Protein AF-A0A0N7BVH5-F1 (afdb_monomer)

Secondary structure (DSSP, 8-state):
-----------------TT------S--SEEEETTEEEE-----EEE-TT-TTSSEEE-TTSPPP-EEE-TTS-EE---EEEE-EEETTEEE-EEEEEESSSS-EEEETTT--B--SSEEETT-EEEEEESS-GGG--EEEEEE-----

pLDDT: mean 74.17, std 21.06, range [25.38, 96.06]

Organism: Clostridium perfringens (NCBI:txid1502)

Nearest PDB structures (foldseek):
  4lba-assembly1_A  TM=4.101E-01  e=6.010E-01  Bacteroides eggerthii DSM 20697
  2l3b-assembly1_A  TM=4.396E-01  e=7.491E-01  Bacteroides thetaiotaomicron
  1pjj-assembly1_A  TM=2.107E-01  e=1.808E+00  Lactococcus lactis

Foldseek 3Di:
DDDDDPDPDDDDDDDDDPDDPPDDDPDDQWDADPNKIKGPDLDQEDEPDPCPPQKAWAAPVRHHWIWIADPVQKTKTHWTFIAWGADPNDTFFKKFKDKPDDQKWKAFPPVRDTDPVRMDTHRTIIMIIGNDDSNRIHMYMDTDDDDDD

Structure (mmCIF, N/CA/C/O backbone):
data_AF-A0A0N7BVH5-F1
#
_entry.id   AF-A0A0N7BVH5-F1
#
loop_
_atom_site.group_PDB
_atom_site.id
_atom_site.type_symbol
_atom_site.label_atom_id
_atom_site.label_alt_id
_atom_site.label_comp_id
_atom_site.label_asym_id
_atom_site.label_entity_id
_atom_site.label_seq_id
_atom_site.pdbx_PDB_ins_code
_atom_site.Cartn_x
_atom_site.Cartn_y
_atom_site.Cartn_z
_atom_site.occupancy
_atom_site.B_iso_or_equiv
_atom_site.auth_seq_id
_atom_site.auth_comp_id
_atom_site.auth_asym_id
_atom_site.auth_atom_id
_atom_site.pdbx_PDB_model_num
ATOM 1 N N . MET A 1 1 ? 2.323 26.682 46.873 1.00 42.19 1 MET A N 1
ATOM 2 C CA . MET A 1 1 ? 3.332 26.542 45.803 1.00 42.19 1 MET A CA 1
ATOM 3 C C . MET A 1 1 ? 3.482 25.070 45.435 1.00 42.19 1 MET A C 1
ATOM 5 O O . MET A 1 1 ? 3.973 24.307 46.253 1.00 42.19 1 MET A O 1
ATOM 9 N N . LYS A 1 2 ? 3.004 24.689 44.246 1.00 30.48 2 LYS A N 1
ATOM 10 C CA . LYS A 1 2 ? 3.576 23.693 43.320 1.00 30.48 2 LYS A CA 1
ATOM 11 C C . LYS A 1 2 ? 2.763 23.804 42.025 1.00 30.48 2 LYS A C 1
ATOM 13 O O . LYS A 1 2 ? 1.626 23.358 41.952 1.00 30.48 2 LYS A O 1
A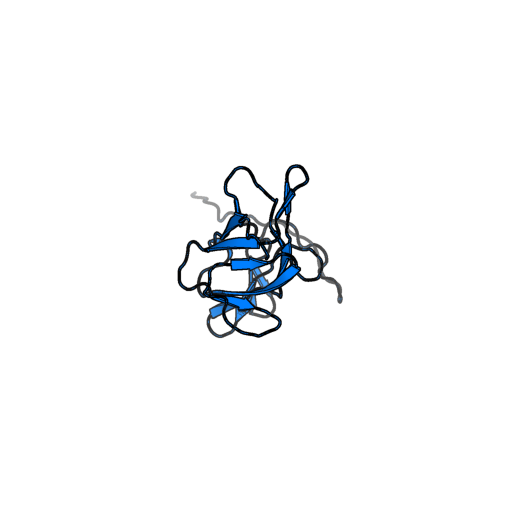TOM 18 N N . ILE A 1 3 ? 3.334 24.527 41.069 1.00 39.75 3 ILE A N 1
ATOM 19 C CA . ILE A 1 3 ? 2.896 24.590 39.675 1.00 39.75 3 ILE A CA 1
ATOM 20 C C . ILE A 1 3 ? 3.519 23.372 38.989 1.00 39.75 3 ILE A C 1
ATOM 22 O O . ILE A 1 3 ? 4.726 23.178 39.117 1.00 39.75 3 ILE A O 1
ATOM 26 N N . SER A 1 4 ? 2.735 22.582 38.256 1.00 29.61 4 SER A N 1
ATOM 27 C CA . SER A 1 4 ? 3.265 21.782 37.144 1.00 29.61 4 SER A CA 1
ATOM 28 C C . SER A 1 4 ? 2.172 21.520 36.101 1.00 29.61 4 SER A C 1
ATOM 30 O O . SER A 1 4 ? 1.456 20.523 36.130 1.00 29.61 4 SER A O 1
ATOM 32 N N . THR A 1 5 ? 2.014 22.516 35.233 1.00 34.00 5 THR A N 1
ATOM 33 C CA . THR A 1 5 ? 2.012 22.380 33.771 1.00 34.00 5 THR A CA 1
ATOM 34 C C . THR A 1 5 ? 1.287 21.160 33.182 1.00 34.00 5 THR A C 1
ATOM 36 O O . THR A 1 5 ? 1.909 20.160 32.835 1.00 34.00 5 THR A O 1
ATOM 39 N N . LYS A 1 6 ? -0.025 21.280 32.938 1.00 32.56 6 LYS A N 1
ATOM 40 C CA . LYS A 1 6 ? -0.624 20.600 31.781 1.00 32.56 6 LYS A CA 1
ATOM 41 C C . LYS A 1 6 ? -0.298 21.459 30.568 1.00 32.56 6 LYS A C 1
ATOM 43 O O . LYS A 1 6 ? -0.899 22.510 30.371 1.00 32.56 6 LYS A O 1
ATOM 48 N N . VAL A 1 7 ? 0.737 21.054 29.842 1.00 33.03 7 VAL A N 1
ATOM 49 C CA . VAL A 1 7 ? 1.136 21.656 28.573 1.00 33.03 7 VAL A CA 1
ATOM 50 C C . VAL A 1 7 ? -0.016 21.458 27.588 1.00 33.03 7 VAL A C 1
ATOM 52 O O . VAL A 1 7 ? -0.203 20.396 27.004 1.00 33.03 7 VAL A O 1
ATOM 55 N N . LEU A 1 8 ? -0.828 22.504 27.488 1.00 34.28 8 LEU A N 1
ATOM 56 C CA . LEU A 1 8 ? -1.757 22.787 26.412 1.00 34.28 8 LEU A CA 1
ATOM 57 C C . LEU A 1 8 ? -0.903 23.179 25.194 1.00 34.28 8 LEU A C 1
ATOM 59 O O . LEU A 1 8 ? -0.680 24.360 24.946 1.00 34.28 8 LEU A O 1
ATOM 63 N N . SER A 1 9 ? -0.334 22.193 24.502 1.00 25.38 9 SER A N 1
ATOM 64 C CA . SER A 1 9 ? 0.388 22.417 23.246 1.00 25.38 9 SER A CA 1
ATOM 65 C C . SER A 1 9 ? -0.490 21.978 22.089 1.00 25.38 9 SER A C 1
ATOM 67 O O . SER A 1 9 ? -0.749 20.791 21.926 1.00 25.38 9 SER A O 1
ATOM 69 N N . GLY A 1 10 ? -0.935 22.938 21.286 1.00 29.30 10 GLY A N 1
ATOM 70 C CA . GLY A 1 10 ? -1.653 22.661 20.047 1.00 29.30 10 GLY A CA 1
ATOM 71 C C . GLY A 1 10 ? -2.420 23.879 19.572 1.00 29.30 10 GLY A C 1
ATOM 72 O O . GLY A 1 10 ? -3.511 24.143 20.053 1.00 29.30 10 GLY A O 1
ATOM 73 N N . ILE A 1 11 ? -1.789 24.645 18.694 1.00 29.02 11 ILE A N 1
ATOM 74 C CA . ILE A 1 11 ? -2.150 25.983 18.225 1.00 29.02 11 ILE A CA 1
ATOM 75 C C . ILE A 1 11 ? -3.513 26.042 17.500 1.00 29.02 11 ILE A C 1
ATOM 77 O O . ILE A 1 11 ? -3.971 25.091 16.879 1.00 29.02 11 ILE A O 1
ATOM 81 N N . LEU A 1 12 ? -4.119 27.222 17.633 1.00 30.20 12 LEU A N 1
ATOM 82 C CA . LEU A 1 12 ? -5.393 27.741 17.134 1.00 30.20 12 LEU A CA 1
ATOM 83 C C . LEU A 1 12 ? -5.418 28.002 15.601 1.00 30.20 12 LEU A C 1
ATOM 85 O O . LEU A 1 12 ? -4.372 28.284 15.024 1.00 30.20 12 LEU A O 1
ATOM 89 N N . LEU A 1 13 ? -6.645 28.129 15.052 1.00 28.89 13 LEU A N 1
ATOM 90 C CA . LEU A 1 13 ? -7.084 28.775 13.780 1.00 28.89 13 LEU A CA 1
ATOM 91 C C . LEU A 1 13 ? -7.108 27.849 12.536 1.00 28.89 13 LEU A C 1
ATOM 93 O O . LEU A 1 13 ? -6.138 27.161 12.277 1.00 28.89 13 LEU A O 1
ATOM 97 N N . ALA A 1 14 ? -8.139 27.782 11.681 1.00 26.92 14 ALA A N 1
ATOM 98 C CA . ALA A 1 14 ? -9.344 28.588 11.493 1.00 26.92 14 ALA A CA 1
ATOM 99 C C . ALA A 1 14 ? -10.491 27.756 10.870 1.00 26.92 14 ALA A C 1
ATOM 101 O O . ALA A 1 14 ? -10.300 26.700 10.275 1.00 26.92 14 ALA A O 1
ATOM 102 N N . SER A 1 15 ? -11.693 28.291 11.041 1.00 29.06 15 SER A N 1
ATOM 103 C CA . SER A 1 15 ? -13.025 27.815 10.674 1.00 29.06 15 SER A CA 1
ATOM 104 C C . SER A 1 15 ? -13.335 27.722 9.167 1.00 29.06 15 SER A C 1
ATOM 106 O O . SER A 1 15 ? -13.084 28.668 8.431 1.00 29.06 15 SER A O 1
ATOM 108 N N . VAL A 1 16 ? -14.004 26.613 8.809 1.00 38.00 16 VAL A N 1
ATOM 109 C CA . VAL A 1 16 ? -15.034 26.353 7.768 1.00 38.00 16 VAL A CA 1
ATOM 110 C C . VAL A 1 16 ? -14.957 27.019 6.383 1.00 38.00 16 VAL A C 1
ATOM 112 O O . VAL A 1 16 ? -15.127 28.224 6.249 1.00 38.00 16 VAL A O 1
ATOM 115 N N . SER A 1 17 ? -15.019 26.190 5.330 1.00 27.00 17 SER A N 1
ATOM 116 C CA . SER A 1 17 ? -16.075 26.319 4.310 1.00 27.00 17 SER A CA 1
ATOM 117 C C . SER A 1 17 ? -16.305 25.006 3.548 1.00 27.00 17 SER A C 1
ATOM 119 O O . SER A 1 17 ? -15.418 24.171 3.398 1.00 27.00 17 SER A O 1
ATOM 121 N N . ILE A 1 18 ? -17.555 24.826 3.141 1.00 38.12 18 ILE A N 1
ATOM 122 C CA . ILE A 1 18 ? -18.147 23.670 2.470 1.00 38.12 18 ILE A CA 1
ATOM 123 C C . ILE A 1 18 ? -17.448 23.433 1.118 1.00 38.12 18 ILE A C 1
ATOM 125 O O . ILE A 1 18 ? -17.417 24.340 0.292 1.00 38.12 18 ILE A O 1
ATOM 129 N N . GLY A 1 19 ? -16.929 22.219 0.887 1.00 34.16 19 GLY A N 1
ATOM 130 C CA . GLY A 1 19 ? -16.467 21.760 -0.435 1.00 34.16 19 GLY A CA 1
ATOM 131 C C . GLY A 1 19 ? -14.966 21.506 -0.619 1.00 34.16 19 GLY A C 1
ATOM 132 O O . GLY A 1 19 ? -14.556 21.210 -1.736 1.00 34.16 19 GLY A O 1
ATOM 133 N N . SER A 1 20 ? -14.148 21.574 0.431 1.00 31.81 20 SER A N 1
ATOM 134 C CA . SER A 1 20 ? -12.695 21.634 0.260 1.00 31.81 20 SER A CA 1
ATOM 135 C C . SER A 1 20 ? -11.958 20.747 1.263 1.00 31.81 20 SER A C 1
ATOM 137 O O . SER A 1 20 ? -11.875 21.088 2.441 1.00 31.81 20 SER A O 1
ATOM 139 N N . PHE A 1 21 ? -11.326 19.664 0.795 1.00 38.94 21 PHE A N 1
ATOM 140 C CA . PHE A 1 21 ? -10.147 19.088 1.459 1.00 38.94 21 PHE A CA 1
ATOM 141 C C . PHE A 1 21 ? -8.976 20.081 1.321 1.00 38.94 21 PHE A C 1
ATOM 143 O O . PHE A 1 21 ? -7.9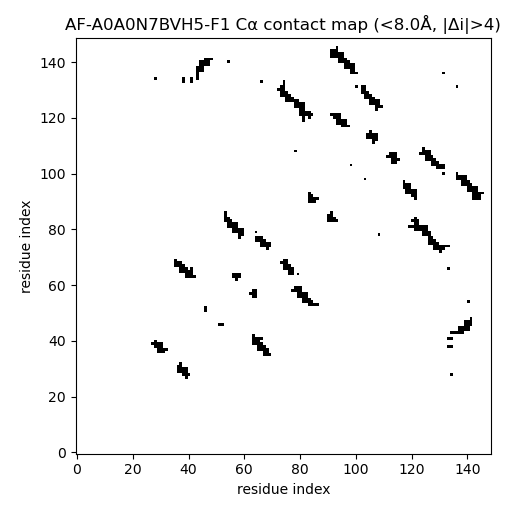71 19.814 0.672 1.00 38.94 21 PHE A O 1
ATOM 150 N N . THR A 1 22 ? -9.126 21.299 1.841 1.00 33.66 22 THR A N 1
ATOM 151 C CA . THR A 1 22 ? -8.056 22.294 1.847 1.00 33.66 22 THR A CA 1
ATOM 152 C C . THR A 1 22 ? -7.257 22.135 3.122 1.00 33.66 22 THR A C 1
ATOM 154 O O . THR A 1 22 ? -7.690 22.578 4.182 1.00 33.66 22 THR A O 1
ATOM 157 N N . ASN A 1 23 ? -6.080 21.526 2.965 1.00 41.59 23 ASN A N 1
ATOM 158 C CA . ASN A 1 23 ? -4.856 21.838 3.699 1.00 41.59 23 ASN A CA 1
ATOM 159 C C . ASN A 1 23 ? -5.058 22.111 5.195 1.00 41.59 23 ASN A C 1
ATOM 161 O O . ASN A 1 23 ? -4.814 23.219 5.675 1.00 41.59 23 ASN A O 1
ATOM 165 N N . ILE A 1 24 ? -5.469 21.087 5.942 1.00 39.72 24 ILE A N 1
ATOM 166 C CA . ILE A 1 24 ? -5.231 21.073 7.384 1.00 39.72 24 ILE A CA 1
ATOM 167 C C . ILE A 1 24 ? -3.761 20.695 7.570 1.00 39.72 24 ILE A C 1
ATOM 169 O O . ILE A 1 24 ? -3.278 19.716 7.009 1.00 39.72 24 ILE A O 1
ATOM 173 N N . ALA A 1 25 ? -3.051 21.562 8.283 1.00 35.19 25 ALA A N 1
ATOM 174 C CA . ALA A 1 25 ? -1.610 21.587 8.444 1.00 35.19 25 ALA A CA 1
ATOM 175 C C . ALA A 1 25 ? -0.977 20.211 8.734 1.00 35.19 25 ALA A C 1
ATOM 177 O O . ALA A 1 25 ? -1.466 19.447 9.563 1.00 35.19 25 ALA A O 1
ATOM 178 N N . TYR A 1 26 ? 0.161 19.970 8.077 1.00 42.56 26 TYR A N 1
ATOM 179 C CA . TYR A 1 26 ? 1.102 18.852 8.221 1.00 42.56 26 TYR A CA 1
ATOM 180 C C . TYR A 1 26 ? 1.634 18.668 9.663 1.00 42.56 26 TYR A C 1
ATOM 182 O O . TYR A 1 26 ? 2.806 18.919 9.940 1.00 42.56 26 TYR A O 1
ATOM 190 N N . ALA A 1 27 ? 0.778 18.263 10.606 1.00 40.47 27 ALA A N 1
ATOM 191 C CA . ALA A 1 27 ? 1.178 17.914 11.973 1.00 40.47 27 ALA A CA 1
ATOM 192 C C . ALA A 1 27 ? 0.156 17.039 12.731 1.00 40.47 27 ALA A C 1
ATOM 194 O O . ALA A 1 27 ? 0.018 17.174 13.948 1.00 40.47 27 ALA A O 1
ATOM 195 N N . ALA A 1 28 ? -0.566 16.138 12.060 1.00 45.19 28 ALA A N 1
ATOM 196 C CA . ALA A 1 28 ? -1.385 15.149 12.760 1.00 45.19 28 ALA A CA 1
ATOM 197 C C . ALA A 1 28 ? -1.356 13.811 12.022 1.00 45.19 28 ALA A C 1
ATOM 199 O O . ALA A 1 28 ? -1.979 13.689 10.983 1.00 45.19 28 ALA A O 1
ATOM 200 N N . SER A 1 29 ? -0.677 12.801 12.573 1.00 65.56 29 SER A N 1
ATOM 201 C CA . SER A 1 29 ? -0.703 11.429 12.038 1.00 65.56 29 SER A CA 1
ATOM 202 C C . SER A 1 29 ? -2.097 10.794 12.098 1.00 65.56 29 SER A C 1
ATOM 204 O O . SER A 1 29 ? -2.353 9.813 11.411 1.00 65.56 29 SER A O 1
ATOM 206 N N . TYR A 1 30 ? -3.004 11.357 12.907 1.00 69.50 30 TYR A N 1
ATOM 207 C CA . TYR A 1 30 ? -4.386 10.910 13.037 1.00 69.50 30 TYR A CA 1
ATOM 208 C C . TYR A 1 30 ? -5.354 12.080 12.939 1.00 69.50 30 TYR A C 1
ATOM 210 O O . TYR A 1 30 ? -5.190 13.096 13.618 1.00 69.50 30 TYR A O 1
ATOM 218 N N . LEU A 1 31 ? -6.414 11.892 12.164 1.00 74.62 31 LEU A N 1
ATOM 219 C CA . LEU A 1 31 ? -7.567 12.779 12.117 1.00 74.62 31 LEU A CA 1
ATOM 220 C C . LEU A 1 31 ? -8.795 12.001 12.596 1.00 74.62 31 LEU A C 1
ATOM 222 O O . LEU A 1 31 ? -8.984 10.850 12.221 1.00 74.62 31 LEU A O 1
ATOM 226 N N . ASN A 1 32 ? -9.642 12.625 13.413 1.00 74.75 32 ASN A N 1
ATOM 227 C CA . ASN A 1 32 ? -10.954 12.079 13.753 1.00 74.75 32 ASN A CA 1
ATOM 228 C C . ASN A 1 32 ? -12.030 12.982 13.154 1.00 74.75 32 ASN A C 1
ATOM 230 O O . ASN A 1 32 ? -12.132 14.149 13.532 1.00 74.75 32 ASN A O 1
ATOM 234 N N . GLU A 1 33 ? -12.850 12.445 12.254 1.00 66.62 33 GLU A N 1
ATOM 235 C CA . GLU A 1 33 ? -13.935 13.183 11.606 1.00 66.62 33 GLU A CA 1
ATOM 236 C C . GLU A 1 33 ? -15.209 1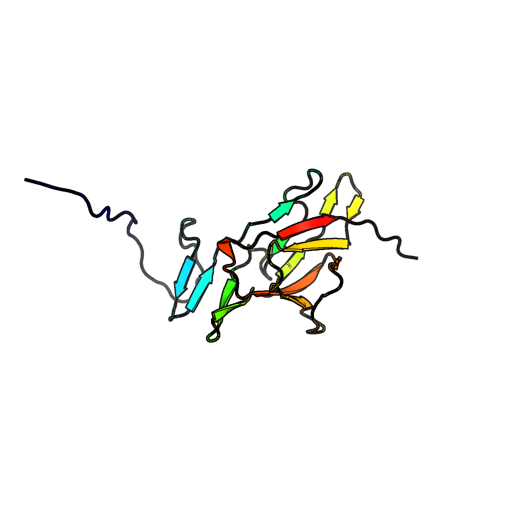2.334 11.574 1.00 66.62 33 GLU A C 1
ATOM 238 O O . GLU A 1 33 ? -15.188 11.170 11.175 1.00 66.62 33 GLU A O 1
ATOM 243 N N . ASN A 1 34 ? -16.334 12.908 12.015 1.00 68.56 34 ASN A N 1
ATOM 244 C CA . ASN A 1 34 ? -17.645 12.244 12.048 1.00 68.56 34 ASN A CA 1
ATOM 245 C C . ASN A 1 34 ? -17.639 10.870 12.758 1.00 68.56 34 ASN A C 1
ATOM 247 O O . ASN A 1 34 ? -18.344 9.948 12.353 1.00 68.56 34 ASN A O 1
ATOM 251 N N . GLY A 1 35 ? -16.825 10.727 13.812 1.00 65.94 35 GLY A N 1
ATOM 252 C CA . GLY A 1 35 ? -16.687 9.480 14.576 1.00 65.94 35 GLY A CA 1
ATOM 253 C C . GLY A 1 35 ? -15.819 8.407 13.910 1.00 65.94 35 GLY A C 1
ATOM 254 O O . GLY A 1 35 ? -15.747 7.298 14.431 1.00 65.94 35 GLY A O 1
ATOM 255 N N . LYS A 1 36 ? -15.159 8.723 12.791 1.00 72.94 36 LYS A N 1
ATOM 256 C CA . LYS A 1 36 ? -14.196 7.847 12.118 1.00 72.94 36 LYS A CA 1
ATOM 257 C C . LYS A 1 36 ? -12.776 8.344 12.341 1.00 72.94 36 LYS A C 1
ATOM 259 O O . LYS A 1 36 ? -12.531 9.549 12.276 1.00 72.94 36 LYS A O 1
ATOM 264 N N . ALA A 1 37 ? -11.867 7.405 12.572 1.00 79.00 37 ALA A N 1
ATOM 265 C CA . ALA A 1 37 ? -10.441 7.668 12.651 1.00 79.00 37 ALA A CA 1
ATOM 266 C C . ALA A 1 37 ? -9.797 7.513 11.270 1.00 79.00 37 ALA A C 1
ATOM 268 O O . ALA A 1 37 ? -10.161 6.620 10.498 1.00 79.00 37 ALA A O 1
ATOM 269 N N . TYR A 1 38 ? -8.831 8.376 10.983 1.00 78.62 38 TYR A N 1
ATOM 270 C CA . TYR A 1 38 ? -8.051 8.381 9.757 1.00 78.62 38 TYR A CA 1
ATOM 271 C C . TYR A 1 38 ? -6.572 8.473 10.100 1.00 78.62 38 TYR A C 1
ATOM 273 O O . TYR A 1 38 ? -6.211 9.260 10.972 1.00 78.62 38 TYR A O 1
ATOM 281 N N . VAL A 1 39 ? -5.731 7.726 9.391 1.00 78.44 39 VAL A N 1
ATOM 282 C CA . VAL A 1 39 ? -4.283 7.965 9.374 1.00 78.44 39 VAL A CA 1
ATOM 283 C C . VAL A 1 39 ? -3.968 8.715 8.097 1.00 78.44 39 VAL A C 1
ATOM 285 O O . VAL A 1 39 ? -4.164 8.185 7.004 1.00 78.44 39 VAL A O 1
ATOM 288 N N . VAL A 1 40 ? -3.519 9.955 8.247 1.00 66.19 40 VAL A N 1
ATOM 289 C CA . VAL A 1 40 ? -3.114 10.819 7.134 1.00 66.19 40 VAL A CA 1
ATOM 290 C C . VAL A 1 40 ? -1.587 10.817 7.034 1.00 66.19 40 VAL A C 1
ATOM 292 O O . VAL A 1 40 ? -0.910 10.667 8.048 1.00 66.19 40 VAL A O 1
ATOM 295 N N . ASP A 1 41 ? -1.053 10.983 5.821 1.00 67.38 41 ASP A N 1
ATOM 296 C CA . ASP A 1 41 ? 0.398 11.038 5.558 1.00 67.38 41 ASP A CA 1
ATOM 297 C C . ASP A 1 41 ? 1.140 9.712 5.839 1.00 67.38 41 ASP A C 1
ATOM 299 O O . ASP A 1 41 ? 2.200 9.676 6.464 1.00 67.38 41 ASP A O 1
ATOM 303 N N . TRP A 1 42 ? 0.580 8.587 5.374 1.00 77.75 42 TRP A N 1
ATOM 304 C CA . TRP A 1 42 ? 1.275 7.299 5.443 1.00 77.75 42 TRP A CA 1
ATOM 305 C C . TRP A 1 42 ? 2.428 7.245 4.428 1.00 77.75 42 TRP A C 1
ATOM 307 O O . TRP A 1 42 ? 2.211 7.094 3.225 1.00 77.75 42 TRP A O 1
ATOM 317 N N . ASP A 1 43 ? 3.655 7.367 4.933 1.00 74.88 43 ASP A N 1
ATOM 318 C CA . ASP A 1 43 ? 4.904 7.328 4.162 1.00 74.88 43 ASP A CA 1
ATOM 319 C C . ASP A 1 43 ? 5.945 6.462 4.884 1.00 74.88 43 ASP A C 1
ATOM 321 O O . ASP A 1 43 ? 6.991 6.910 5.348 1.00 74.88 43 ASP A O 1
ATOM 325 N N . ASN A 1 44 ? 5.584 5.196 5.082 1.00 76.25 44 ASN A N 1
ATOM 326 C CA . ASN A 1 44 ? 6.338 4.245 5.890 1.00 76.25 44 ASN A CA 1
ATOM 327 C C . ASN A 1 44 ? 6.961 3.152 5.010 1.00 76.25 44 ASN A C 1
ATOM 329 O O . ASN A 1 44 ? 6.767 1.957 5.244 1.00 76.25 44 ASN A O 1
ATOM 333 N N . TYR A 1 45 ? 7.691 3.571 3.980 1.00 77.88 45 TYR A N 1
ATOM 334 C CA . TYR A 1 45 ? 8.355 2.668 3.046 1.00 77.88 45 TYR A CA 1
ATOM 335 C C . TYR A 1 45 ? 9.776 2.343 3.499 1.00 77.88 45 TYR A C 1
ATOM 337 O O . TYR A 1 45 ? 10.559 3.240 3.806 1.00 77.88 45 TYR A O 1
ATOM 345 N N . ASP A 1 46 ? 10.115 1.058 3.459 1.00 78.31 46 ASP A N 1
ATOM 346 C CA . ASP A 1 46 ? 11.486 0.577 3.569 1.00 78.31 46 ASP A CA 1
ATOM 347 C C . ASP A 1 46 ? 11.965 0.206 2.162 1.00 78.31 46 ASP A C 1
ATOM 349 O O . ASP A 1 46 ? 11.649 -0.859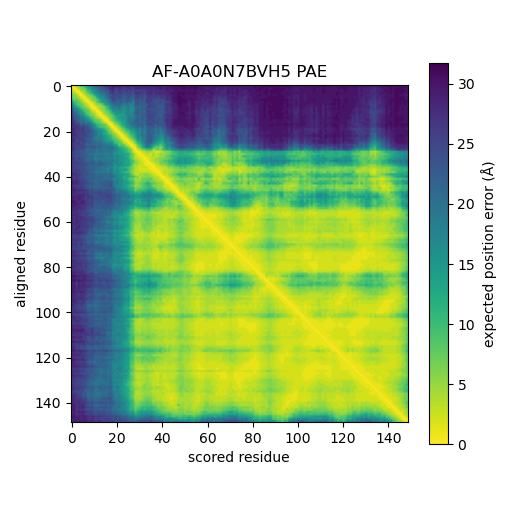 1.624 1.00 78.31 46 ASP A O 1
ATOM 353 N N . TYR A 1 47 ? 12.707 1.115 1.538 1.00 70.62 47 TYR A N 1
ATOM 354 C CA . TYR A 1 47 ? 13.276 0.888 0.214 1.00 70.62 47 TYR A CA 1
ATOM 355 C C . TYR A 1 47 ? 14.548 0.047 0.318 1.00 70.62 47 TYR A C 1
ATOM 357 O O . TYR A 1 47 ? 15.451 0.371 1.093 1.00 70.62 47 TYR A O 1
ATOM 365 N N . SER A 1 48 ? 14.650 -1.018 -0.479 1.00 65.81 48 SER A N 1
ATOM 366 C CA . SER A 1 48 ? 15.900 -1.770 -0.609 1.00 65.81 48 SER A CA 1
ATOM 367 C C . SER A 1 48 ? 16.818 -1.165 -1.679 1.00 65.81 48 SER A C 1
ATOM 369 O O . SER A 1 48 ? 16.388 -0.399 -2.543 1.00 65.81 48 SER A O 1
ATOM 371 N N . ASP A 1 49 ? 18.107 -1.506 -1.610 1.00 65.50 49 ASP A N 1
ATOM 372 C CA . ASP A 1 49 ? 19.072 -1.342 -2.710 1.00 65.50 49 ASP A CA 1
ATOM 373 C C . ASP A 1 49 ? 19.262 0.094 -3.246 1.00 65.50 49 ASP A C 1
ATOM 375 O O . ASP A 1 49 ? 19.642 0.293 -4.398 1.00 65.50 49 ASP A O 1
ATOM 379 N N . GLY A 1 50 ? 19.036 1.110 -2.405 1.00 61.53 50 GLY A N 1
ATOM 380 C CA . GLY A 1 50 ? 19.248 2.521 -2.761 1.00 61.53 50 GLY A CA 1
ATOM 381 C C . GLY A 1 50 ? 18.149 3.125 -3.640 1.00 61.53 50 GLY A C 1
ATOM 382 O O . GLY A 1 50 ? 18.365 4.163 -4.261 1.00 61.53 50 GLY A O 1
ATOM 383 N N . LEU A 1 51 ? 16.976 2.492 -3.692 1.00 68.75 51 LEU A N 1
ATOM 384 C CA . LEU A 1 51 ? 15.853 2.880 -4.549 1.00 68.75 51 LEU A CA 1
ATOM 385 C C . LEU A 1 51 ? 14.801 3.703 -3.803 1.00 68.75 51 LEU A C 1
ATOM 387 O O . LEU A 1 51 ? 13.597 3.542 -4.000 1.00 68.75 51 LEU A O 1
ATOM 391 N N . GLU A 1 52 ? 15.262 4.592 -2.928 1.00 68.31 52 GLU A N 1
ATOM 392 C CA . GLU A 1 52 ? 14.392 5.458 -2.139 1.00 68.31 52 GLU A CA 1
ATOM 393 C C . GLU A 1 52 ? 13.466 6.288 -3.037 1.00 68.31 52 GLU A C 1
ATOM 395 O O . GLU A 1 52 ? 13.898 6.863 -4.038 1.00 68.31 52 GLU A O 1
ATOM 400 N N . GLY A 1 53 ? 12.168 6.289 -2.726 1.00 65.62 53 GLY A N 1
ATOM 401 C CA . GLY A 1 53 ? 11.143 7.013 -3.486 1.00 65.62 53 GLY A CA 1
ATOM 402 C C . GLY A 1 53 ? 10.899 6.497 -4.909 1.00 65.62 53 GLY A C 1
ATOM 403 O O . GLY A 1 53 ? 10.088 7.070 -5.633 1.00 65.62 53 GLY A O 1
ATOM 404 N N . SER A 1 54 ? 11.578 5.422 -5.325 1.00 69.81 54 SER A N 1
ATOM 405 C CA . SER A 1 54 ? 11.480 4.887 -6.687 1.00 69.81 54 SER A CA 1
ATOM 406 C C . SER A 1 54 ? 10.127 4.230 -6.948 1.00 69.81 54 SER A C 1
ATOM 408 O O . SER A 1 54 ? 9.653 4.261 -8.080 1.00 69.81 54 SER A O 1
ATOM 410 N N . PHE A 1 55 ? 9.500 3.679 -5.908 1.00 77.06 55 PHE A N 1
ATOM 411 C CA . PHE A 1 55 ? 8.196 3.027 -5.976 1.00 77.06 55 PHE A CA 1
ATOM 412 C C . PHE A 1 55 ? 7.292 3.544 -4.874 1.00 77.06 55 PHE A C 1
ATOM 414 O O . PHE A 1 55 ? 7.599 3.405 -3.697 1.00 77.06 55 PHE A O 1
ATOM 421 N N . VAL A 1 56 ? 6.155 4.112 -5.245 1.00 83.94 56 VAL A N 1
ATOM 422 C CA . VAL A 1 56 ? 5.224 4.695 -4.279 1.00 83.94 56 VAL A CA 1
ATOM 423 C C . VAL A 1 56 ? 3.814 4.200 -4.547 1.00 83.94 56 VAL A C 1
ATOM 425 O O . VAL A 1 56 ? 3.445 3.911 -5.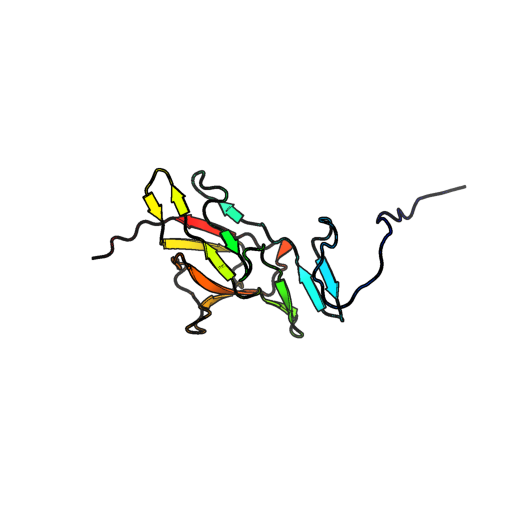688 1.00 83.94 56 VAL A O 1
ATOM 428 N N . LEU A 1 57 ? 3.014 4.117 -3.489 1.00 88.19 57 LEU A N 1
ATOM 429 C CA . LEU A 1 57 ? 1.571 3.958 -3.594 1.00 88.19 57 LEU A CA 1
ATOM 430 C C . LEU A 1 57 ? 0.928 5.332 -3.429 1.00 88.19 57 LEU A C 1
ATOM 432 O O . LEU A 1 57 ? 1.185 6.031 -2.448 1.00 88.19 57 LEU A O 1
ATOM 436 N N . GLN A 1 58 ? 0.097 5.713 -4.392 1.00 87.62 58 GLN A N 1
ATOM 437 C CA . GLN A 1 58 ? -0.610 6.993 -4.390 1.00 87.62 58 GLN A CA 1
ATOM 438 C C . GLN A 1 58 ? -2.100 6.780 -4.603 1.00 87.62 58 GLN A C 1
ATOM 440 O O . GLN A 1 58 ? -2.491 5.827 -5.274 1.00 87.62 58 GLN A O 1
ATOM 445 N N . ASP A 1 59 ? -2.926 7.670 -4.067 1.00 84.94 59 ASP A N 1
ATOM 446 C CA . ASP A 1 59 ? -4.353 7.678 -4.379 1.00 84.94 59 ASP A CA 1
ATOM 447 C C . ASP A 1 59 ? -4.624 8.072 -5.849 1.00 84.94 59 ASP A C 1
ATOM 449 O O . ASP A 1 59 ? -3.714 8.320 -6.647 1.00 84.94 59 ASP A O 1
ATOM 453 N N . GLU A 1 60 ? -5.901 8.130 -6.224 1.00 80.94 60 GLU A N 1
ATOM 454 C CA . GLU A 1 60 ? -6.335 8.492 -7.580 1.00 80.94 60 GLU A CA 1
ATOM 455 C C . GLU A 1 60 ? -5.941 9.917 -8.022 1.00 80.94 60 GLU A C 1
ATOM 457 O O . GLU A 1 60 ? -5.924 10.204 -9.219 1.00 80.94 60 GLU A O 1
ATOM 462 N N . TYR A 1 61 ? -5.585 10.795 -7.081 1.00 82.19 61 TYR A N 1
ATOM 463 C CA . TYR A 1 61 ? -5.163 12.174 -7.329 1.00 82.19 61 TYR A CA 1
ATOM 464 C C . TYR A 1 61 ? -3.640 12.356 -7.230 1.00 82.19 61 TYR A C 1
ATOM 466 O O . TYR A 1 61 ? -3.146 13.470 -7.409 1.00 82.19 61 TYR A O 1
ATOM 474 N N . GLY A 1 62 ? -2.884 11.284 -6.968 1.00 81.69 62 GLY A N 1
ATOM 475 C CA . GLY A 1 62 ? -1.432 11.338 -6.794 1.00 81.69 62 GLY A CA 1
ATOM 476 C C . GLY A 1 62 ? -0.982 11.726 -5.381 1.00 81.69 62 GLY A C 1
ATOM 477 O O . GLY A 1 62 ? 0.204 11.984 -5.174 1.00 81.69 62 GLY A O 1
ATOM 478 N N . ASN A 1 63 ? -1.894 11.772 -4.408 1.00 83.25 63 ASN A N 1
ATOM 479 C CA . ASN A 1 63 ? -1.561 12.077 -3.020 1.00 83.25 63 ASN A CA 1
ATOM 480 C C . ASN A 1 63 ? -1.125 10.822 -2.262 1.00 83.25 63 ASN A C 1
ATOM 482 O O . ASN A 1 63 ? -1.346 9.683 -2.685 1.00 83.25 63 ASN A O 1
ATOM 486 N N . LYS A 1 64 ? -0.537 11.042 -1.086 1.00 82.00 64 LYS A N 1
ATOM 487 C CA . LYS A 1 64 ? -0.227 9.967 -0.147 1.00 82.00 64 LYS A CA 1
ATOM 488 C C . LYS A 1 64 ? -1.505 9.282 0.365 1.00 82.00 64 LYS A C 1
ATOM 490 O O . LYS A 1 64 ? -2.531 9.947 0.514 1.00 82.00 64 LYS A O 1
ATOM 495 N N . PRO A 1 65 ? -1.447 7.979 0.688 1.00 83.12 65 PRO A N 1
ATOM 496 C CA . PRO A 1 65 ? -2.599 7.240 1.193 1.00 83.12 65 PRO A CA 1
ATOM 497 C C . PRO A 1 65 ? -3.142 7.815 2.506 1.00 83.12 65 PRO A C 1
ATOM 499 O O . PRO A 1 65 ? -2.377 8.143 3.415 1.00 83.12 65 PRO A O 1
ATOM 502 N N . VAL A 1 66 ? -4.472 7.856 2.624 1.00 85.88 66 VAL A N 1
ATOM 503 C CA . VAL A 1 66 ? -5.181 8.182 3.869 1.00 85.88 66 VAL A CA 1
ATOM 504 C C . VAL A 1 66 ? -6.038 6.996 4.287 1.00 85.88 66 VAL A C 1
ATOM 506 O O . VAL A 1 66 ? -7.109 6.766 3.728 1.00 85.88 66 VAL A O 1
ATOM 509 N N . PHE A 1 67 ? -5.582 6.228 5.271 1.00 87.44 67 PHE A N 1
ATOM 510 C CA . PHE A 1 67 ? -6.356 5.093 5.771 1.00 87.44 67 PHE A CA 1
ATOM 511 C C . PHE A 1 67 ? -7.543 5.582 6.591 1.00 87.44 67 PHE A C 1
ATOM 513 O O . PHE A 1 67 ? -7.435 6.567 7.316 1.00 87.44 67 PHE A O 1
ATOM 520 N N . SER A 1 68 ? -8.657 4.860 6.521 1.00 87.25 68 SER A N 1
ATOM 521 C CA . SER A 1 68 ? -9.849 5.102 7.337 1.00 87.25 68 SER A CA 1
ATOM 522 C C . SER A 1 68 ? -10.232 3.846 8.105 1.00 87.25 68 SER A C 1
ATOM 524 O O . SER A 1 68 ? -10.108 2.740 7.577 1.00 87.25 68 SER A O 1
ATOM 526 N N . GLN A 1 69 ? -10.693 4.000 9.344 1.00 85.88 69 GLN A N 1
ATOM 527 C CA . GLN A 1 69 ? -11.131 2.866 10.150 1.00 85.88 69 GLN A CA 1
ATOM 528 C C . GLN A 1 69 ? -12.622 2.565 9.928 1.00 85.88 69 GLN A C 1
ATOM 530 O O . GLN A 1 69 ? -13.466 3.468 9.948 1.00 85.88 69 GLN A O 1
ATOM 535 N N . ASN A 1 70 ? -12.956 1.290 9.718 1.00 83.88 70 ASN A N 1
ATOM 536 C CA . ASN A 1 70 ? -14.335 0.813 9.646 1.00 83.88 70 ASN A CA 1
ATOM 537 C C . ASN A 1 70 ? -14.912 0.510 11.046 1.00 83.88 70 ASN A C 1
ATOM 539 O O . ASN A 1 70 ? -14.220 0.558 12.062 1.00 83.88 70 ASN A O 1
ATOM 543 N N . ASN A 1 71 ? -16.201 0.164 11.107 1.00 82.44 71 ASN A N 1
ATOM 544 C CA . ASN A 1 71 ? -16.896 -0.119 12.371 1.00 82.44 71 ASN A CA 1
ATOM 545 C C . ASN A 1 71 ? -16.416 -1.411 13.062 1.00 82.44 71 ASN A C 1
ATOM 547 O O . ASN A 1 71 ? -16.754 -1.657 14.217 1.00 82.44 71 ASN A O 1
ATOM 551 N N . GLN A 1 72 ? -15.664 -2.249 12.352 1.00 84.62 72 GLN A N 1
ATOM 552 C CA . GLN A 1 72 ? -15.067 -3.491 12.825 1.00 84.62 72 GLN A CA 1
ATOM 553 C C . GLN A 1 72 ? -13.646 -3.272 13.376 1.00 84.62 72 GLN A C 1
ATOM 555 O O . GLN A 1 72 ? -13.027 -4.224 13.851 1.00 84.62 72 GLN A O 1
ATOM 560 N N . GLY A 1 73 ? -13.146 -2.031 13.340 1.00 82.56 73 GLY A N 1
ATOM 561 C CA . GLY A 1 73 ? -11.810 -1.662 13.802 1.00 82.56 73 GLY A CA 1
ATOM 562 C C . GLY A 1 73 ? -10.701 -1.899 12.775 1.00 82.56 73 GLY A C 1
ATOM 563 O O . GLY A 1 73 ? -9.534 -1.721 13.111 1.00 82.56 73 GLY A O 1
ATOM 564 N N . GLU A 1 74 ? -11.035 -2.279 11.541 1.00 88.12 74 GLU A N 1
ATOM 565 C CA . GLU A 1 74 ? -10.062 -2.479 10.466 1.00 88.12 74 GLU A CA 1
ATOM 566 C C . GLU A 1 74 ? -9.773 -1.155 9.762 1.00 88.12 74 GLU A C 1
ATOM 568 O O . GLU A 1 74 ? -10.679 -0.368 9.480 1.00 88.12 74 GLU A O 1
ATOM 573 N N . TRP A 1 75 ? -8.508 -0.935 9.444 1.00 89.75 75 TRP A N 1
ATOM 574 C CA . TRP A 1 75 ? -8.039 0.173 8.635 1.00 89.75 75 TRP A CA 1
ATOM 575 C C . TRP A 1 75 ? -8.062 -0.206 7.161 1.00 89.75 75 TRP A C 1
ATOM 577 O O . TRP A 1 75 ? -7.543 -1.250 6.767 1.00 89.75 75 TRP A O 1
ATOM 587 N N . ILE A 1 76 ? -8.651 0.665 6.349 1.00 89.88 76 ILE A N 1
ATOM 588 C CA . ILE A 1 76 ? -8.846 0.474 4.914 1.00 89.88 76 ILE A CA 1
ATOM 589 C C . ILE A 1 76 ? -8.216 1.659 4.186 1.00 89.88 76 ILE A C 1
ATOM 591 O O . ILE A 1 76 ? -8.538 2.815 4.483 1.00 89.88 76 ILE A O 1
ATOM 595 N N . SER A 1 77 ? -7.318 1.379 3.243 1.00 89.69 77 SER A N 1
ATOM 596 C CA . SER A 1 77 ? -6.744 2.400 2.364 1.00 89.69 77 SER A CA 1
ATOM 597 C C . SER A 1 77 ? -7.775 2.889 1.334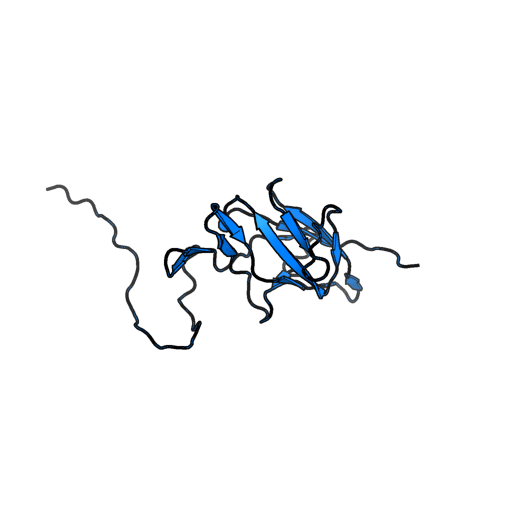 1.00 89.69 77 SER A C 1
ATOM 599 O O . SER A 1 77 ? -8.732 2.172 1.029 1.00 89.69 77 SER A O 1
ATOM 601 N N . PRO A 1 78 ? -7.574 4.058 0.700 1.00 87.50 78 PRO A N 1
ATOM 602 C CA . PRO A 1 78 ? -8.261 4.350 -0.551 1.00 87.50 78 PRO A CA 1
ATOM 603 C C . PRO A 1 78 ? -7.764 3.386 -1.639 1.00 87.50 78 PRO A C 1
ATOM 605 O O . PRO A 1 78 ? -6.881 2.554 -1.403 1.00 87.50 78 PRO 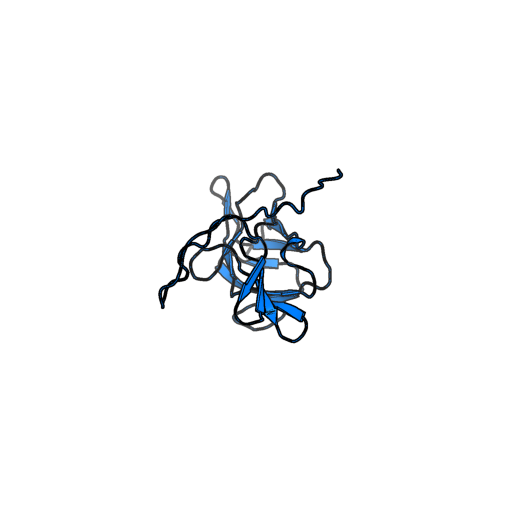A O 1
ATOM 608 N N . VAL A 1 79 ? -8.306 3.504 -2.849 1.00 91.19 79 VAL A N 1
ATOM 609 C CA . VAL A 1 79 ? -7.700 2.826 -3.999 1.00 91.19 79 VAL A CA 1
ATOM 610 C C . VAL A 1 79 ? -6.337 3.452 -4.261 1.00 91.19 79 VAL A C 1
ATOM 612 O O . VAL A 1 79 ? -6.233 4.668 -4.413 1.00 91.19 79 VAL A O 1
ATOM 615 N N . LEU A 1 80 ? -5.309 2.615 -4.313 1.00 91.88 80 LEU A N 1
ATOM 616 C CA . LEU A 1 80 ? -3.928 3.010 -4.517 1.00 91.88 80 LEU A CA 1
ATOM 617 C C . LEU A 1 80 ? -3.445 2.546 -5.879 1.00 91.88 80 LEU A C 1
ATOM 619 O O . LEU A 1 80 ? -3.673 1.404 -6.262 1.00 91.88 80 LEU A O 1
ATOM 623 N N . THR A 1 81 ? -2.741 3.415 -6.588 1.00 93.69 81 THR A N 1
ATOM 624 C CA . THR A 1 81 ? -2.020 3.077 -7.813 1.00 93.69 81 THR A CA 1
ATOM 625 C C . THR A 1 81 ? -0.570 2.776 -7.465 1.00 93.69 81 THR A C 1
ATOM 627 O O . THR A 1 81 ? 0.102 3.598 -6.837 1.00 93.69 81 THR A O 1
ATOM 630 N N . VAL A 1 82 ? -0.081 1.620 -7.904 1.00 91.44 82 VAL A N 1
ATOM 631 C CA . VAL A 1 82 ? 1.325 1.228 -7.792 1.00 91.44 82 VAL A CA 1
ATOM 632 C C . VAL A 1 82 ? 2.131 1.997 -8.835 1.00 91.44 82 VAL A C 1
ATOM 634 O O . VAL A 1 82 ? 2.018 1.737 -10.031 1.00 91.44 82 VAL A O 1
ATOM 637 N N . LYS A 1 83 ? 2.956 2.956 -8.415 1.00 86.88 83 LYS A N 1
ATOM 638 C CA . LYS A 1 83 ? 3.840 3.673 -9.341 1.00 86.88 83 LYS A CA 1
ATOM 639 C C . LYS A 1 83 ? 5.122 2.880 -9.553 1.00 86.88 83 LYS A C 1
ATOM 641 O O . LYS A 1 83 ? 5.860 2.635 -8.604 1.00 86.88 83 LYS A O 1
ATOM 646 N N . GLY A 1 84 ? 5.352 2.469 -10.802 1.00 77.12 84 GLY A N 1
ATOM 647 C CA . GLY A 1 84 ? 6.609 1.865 -11.237 1.00 77.12 84 GLY A CA 1
ATOM 648 C C . GLY A 1 84 ? 7.768 2.861 -11.215 1.00 77.12 84 GLY A C 1
ATOM 649 O O . GLY A 1 84 ? 7.568 4.060 -11.013 1.00 77.12 84 GLY A O 1
ATOM 650 N N . SER A 1 85 ? 8.978 2.364 -11.475 1.00 77.62 85 SER A N 1
ATOM 651 C CA . SER A 1 85 ? 10.186 3.188 -11.476 1.00 77.62 85 SER A CA 1
ATOM 652 C C . SER A 1 85 ? 11.000 3.049 -12.748 1.00 77.62 85 SER A C 1
ATOM 654 O O . SER A 1 85 ? 10.988 2.009 -13.405 1.00 77.62 85 SER A O 1
ATOM 656 N N . THR A 1 86 ? 11.768 4.093 -13.053 1.00 75.94 86 THR A N 1
ATOM 657 C CA . THR A 1 86 ? 12.845 4.049 -14.042 1.00 75.94 86 THR A CA 1
ATOM 658 C C . THR A 1 86 ? 14.160 4.365 -13.350 1.00 75.94 86 THR A C 1
ATOM 660 O O . THR A 1 86 ? 14.356 5.480 -12.869 1.00 75.94 86 THR A O 1
ATOM 663 N N . ILE A 1 87 ? 15.081 3.403 -13.333 1.00 75.44 87 ILE A N 1
ATOM 664 C CA . ILE A 1 87 ? 16.400 3.558 -12.709 1.00 75.44 87 ILE A CA 1
ATOM 665 C C . ILE A 1 87 ? 17.452 3.356 -13.791 1.00 75.44 87 ILE A C 1
ATOM 667 O O . ILE A 1 87 ? 17.477 2.330 -14.467 1.00 75.44 87 ILE A O 1
ATOM 671 N N . SER A 1 88 ? 18.306 4.362 -13.996 1.00 77.25 88 SER A N 1
ATOM 672 C CA . SER A 1 88 ? 19.375 4.332 -15.008 1.00 77.25 88 SER A CA 1
ATOM 673 C C . SER A 1 88 ? 18.893 3.962 -16.424 1.00 77.25 88 SER A C 1
ATOM 675 O O . SER A 1 88 ? 19.623 3.335 -17.185 1.00 77.25 88 SER A O 1
ATOM 677 N N . GLY A 1 89 ? 17.662 4.352 -16.781 1.00 75.56 89 GLY A N 1
ATOM 678 C CA . GLY A 1 89 ? 17.043 4.066 -18.082 1.00 75.56 89 GLY A CA 1
ATOM 679 C C . GLY A 1 89 ? 16.356 2.700 -18.192 1.00 75.56 89 GLY A C 1
ATOM 680 O O . GLY A 1 89 ? 15.770 2.412 -19.232 1.00 75.56 89 GLY A O 1
ATOM 681 N N . PHE A 1 90 ? 16.387 1.881 -17.138 1.00 77.44 90 PHE A N 1
ATOM 682 C CA . PHE A 1 90 ? 15.663 0.614 -17.070 1.00 77.44 90 PHE A CA 1
ATOM 683 C C . PHE A 1 90 ? 14.326 0.801 -16.364 1.00 77.44 90 PHE A C 1
ATOM 685 O O . PHE A 1 90 ? 14.273 1.287 -15.233 1.00 77.44 90 PHE A O 1
ATOM 692 N N . GLU A 1 91 ? 13.251 0.407 -17.040 1.00 81.38 91 GLU A N 1
ATOM 693 C CA . GLU A 1 91 ? 11.904 0.416 -16.485 1.00 81.38 91 GLU A CA 1
ATOM 694 C C . GLU A 1 91 ? 11.670 -0.854 -15.658 1.00 81.38 91 GLU A C 1
ATOM 696 O O . GLU A 1 91 ? 11.776 -1.977 -16.157 1.00 81.38 91 GLU A O 1
ATOM 701 N N . PHE A 1 92 ? 11.314 -0.670 -14.391 1.00 82.94 92 PHE A N 1
ATOM 702 C CA . PHE A 1 92 ? 10.958 -1.750 -13.485 1.00 82.94 92 PHE A CA 1
ATOM 703 C C . PHE A 1 92 ? 9.444 -1.793 -13.321 1.00 82.94 92 PHE A C 1
ATOM 705 O O . PHE A 1 92 ? 8.837 -0.948 -12.658 1.00 82.94 92 PHE A O 1
ATOM 712 N N . LYS A 1 93 ? 8.844 -2.805 -13.947 1.00 86.50 93 LYS A N 1
ATOM 713 C CA . LYS A 1 93 ? 7.390 -3.003 -13.980 1.00 86.50 93 LYS A CA 1
ATOM 714 C C . LYS A 1 93 ? 6.872 -3.890 -12.861 1.00 86.50 93 LYS A C 1
ATOM 716 O O . LYS A 1 93 ? 5.677 -3.875 -12.605 1.00 86.50 93 LYS A O 1
ATOM 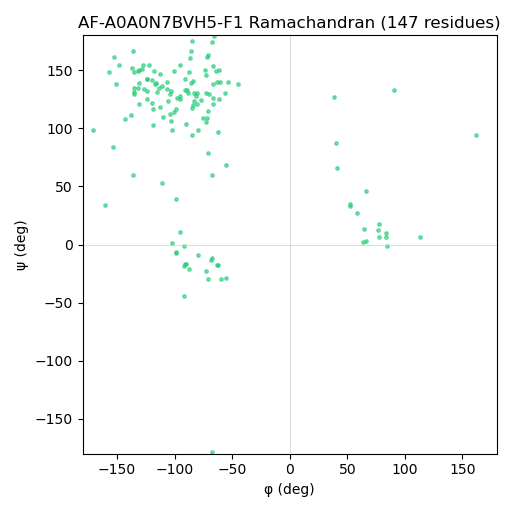721 N N . TYR A 1 94 ? 7.740 -4.673 -12.234 1.00 87.81 94 TYR A N 1
ATOM 722 C CA . TYR A 1 94 ? 7.358 -5.686 -11.262 1.00 87.81 94 TYR A CA 1
ATOM 723 C C . TYR A 1 94 ? 8.067 -5.458 -9.939 1.00 87.81 94 TYR A C 1
ATOM 725 O O . TYR A 1 94 ? 9.239 -5.073 -9.894 1.00 87.81 94 TYR A O 1
ATOM 733 N N . LEU A 1 95 ? 7.329 -5.709 -8.867 1.00 87.69 95 LEU A N 1
ATOM 734 C CA . LEU A 1 95 ? 7.723 -5.394 -7.507 1.00 87.69 95 LEU A CA 1
ATOM 735 C C . LEU A 1 95 ? 7.411 -6.562 -6.598 1.00 87.69 95 LEU A C 1
ATOM 737 O O . LEU A 1 95 ? 6.303 -7.091 -6.633 1.00 87.69 95 LEU A O 1
ATOM 741 N N . ASN A 1 96 ? 8.367 -6.901 -5.745 1.00 89.69 96 ASN A N 1
ATOM 742 C CA . ASN A 1 96 ? 8.081 -7.625 -4.522 1.00 89.69 96 ASN A CA 1
ATOM 743 C C . ASN A 1 96 ? 7.661 -6.636 -3.444 1.00 89.69 96 ASN A C 1
ATOM 745 O O . ASN A 1 96 ? 8.267 -5.570 -3.304 1.00 89.69 96 ASN A O 1
ATOM 749 N N . PHE A 1 97 ? 6.670 -7.026 -2.650 1.00 89.62 97 PHE A N 1
ATOM 750 C CA . PHE A 1 97 ? 6.266 -6.261 -1.482 1.00 89.62 97 PHE A CA 1
ATOM 751 C C . PHE A 1 97 ? 6.129 -7.154 -0.252 1.00 89.62 97 PHE A C 1
ATOM 753 O O . PHE A 1 97 ? 5.783 -8.335 -0.341 1.00 89.62 97 PHE A O 1
ATOM 760 N N . LYS A 1 98 ? 6.395 -6.575 0.918 1.00 90.94 98 LYS A N 1
ATOM 761 C CA . LYS A 1 98 ? 6.189 -7.235 2.204 1.00 90.94 98 LYS A CA 1
ATOM 762 C C . LYS A 1 98 ? 5.872 -6.209 3.280 1.00 90.94 98 LYS A C 1
ATOM 764 O O . LYS A 1 98 ? 6.535 -5.183 3.369 1.00 90.94 98 LYS A O 1
ATOM 769 N N . PHE A 1 99 ? 4.910 -6.527 4.136 1.00 91.06 99 PHE A N 1
ATOM 770 C CA . PHE A 1 99 ? 4.651 -5.749 5.341 1.00 91.06 99 PHE A CA 1
ATOM 771 C C . PHE A 1 99 ? 5.370 -6.339 6.556 1.00 91.06 99 PHE A C 1
ATOM 773 O O . PHE A 1 99 ? 5.649 -7.540 6.622 1.00 91.06 99 PHE A O 1
ATOM 780 N N . ASN A 1 100 ? 5.656 -5.489 7.540 1.00 91.19 100 ASN A N 1
ATOM 781 C CA . ASN A 1 100 ? 6.182 -5.909 8.842 1.00 91.19 100 ASN A CA 1
ATOM 782 C C . ASN A 1 100 ? 5.175 -6.710 9.692 1.00 91.19 100 ASN A C 1
ATOM 784 O O . ASN A 1 100 ? 5.581 -7.325 10.677 1.00 91.19 100 ASN A O 1
ATOM 788 N N . PHE A 1 101 ? 3.901 -6.743 9.298 1.00 90.44 101 PHE A N 1
ATOM 789 C CA . PHE A 1 101 ? 2.835 -7.516 9.932 1.00 90.44 101 PHE A CA 1
ATOM 790 C C . PHE A 1 101 ? 2.249 -8.562 8.974 1.00 90.44 101 PHE A C 1
ATOM 792 O O . PHE A 1 101 ? 2.228 -8.365 7.760 1.00 90.44 101 PHE A O 1
ATOM 799 N N . ASN A 1 102 ? 1.773 -9.684 9.526 1.00 87.25 102 ASN A N 1
ATOM 800 C CA . ASN A 1 102 ? 1.282 -10.833 8.748 1.00 87.25 102 ASN A CA 1
ATOM 801 C C . ASN A 1 102 ? -0.218 -10.766 8.416 1.00 87.25 102 ASN A C 1
ATOM 803 O O . ASN A 1 102 ? -0.689 -11.528 7.578 1.00 87.25 102 ASN A O 1
ATOM 807 N N . ASP A 1 103 ? -0.982 -9.921 9.102 1.00 88.12 103 ASP A N 1
ATOM 808 C CA . ASP A 1 103 ? -2.436 -9.778 8.967 1.00 88.12 103 ASP A CA 1
ATOM 809 C C . ASP A 1 103 ? -2.843 -8.640 8.016 1.00 88.12 103 ASP A C 1
ATOM 811 O O . ASP A 1 103 ? -4.020 -8.286 7.920 1.00 88.12 103 ASP A O 1
ATOM 815 N N . VAL A 1 104 ? -1.873 -8.097 7.280 1.00 93.81 104 VAL A N 1
ATOM 816 C CA . VAL A 1 104 ? -2.082 -7.076 6.257 1.00 93.81 104 VAL A CA 1
ATOM 817 C C . VAL A 1 104 ? -2.473 -7.761 4.960 1.00 93.81 104 VAL A C 1
ATOM 819 O O . VAL A 1 104 ? -1.713 -8.554 4.405 1.00 93.81 104 VAL A O 1
ATOM 822 N N . LYS A 1 105 ? -3.656 -7.425 4.461 1.00 95.00 105 LYS A N 1
ATOM 823 C CA . LYS A 1 105 ? -4.198 -7.970 3.221 1.00 95.00 105 LYS A CA 1
ATOM 824 C C . LYS A 1 105 ? -4.150 -6.928 2.129 1.00 95.00 105 LYS A C 1
ATOM 826 O O . LYS A 1 105 ? -4.571 -5.789 2.331 1.00 95.00 105 LYS A O 1
ATOM 831 N N . VAL A 1 106 ? -3.684 -7.341 0.960 1.00 95.62 106 VAL A N 1
ATOM 832 C CA . VAL A 1 106 ? -3.670 -6.513 -0.242 1.00 95.62 106 VAL A CA 1
ATOM 833 C C . VAL A 1 106 ? -4.595 -7.147 -1.255 1.00 95.62 106 VAL A C 1
ATOM 835 O O . VAL A 1 106 ? -4.512 -8.346 -1.498 1.00 95.62 106 VAL A O 1
ATOM 838 N N . PHE A 1 107 ? -5.470 -6.349 -1.840 1.00 95.81 107 PHE A N 1
ATOM 839 C CA . PHE A 1 107 ? -6.420 -6.803 -2.841 1.00 95.81 107 PHE A CA 1
ATOM 840 C C . PHE A 1 107 ? -6.195 -6.063 -4.144 1.00 95.81 107 PHE A C 1
ATOM 842 O O . PHE A 1 107 ? -5.963 -4.852 -4.141 1.00 95.81 107 PHE A O 1
ATOM 849 N N . ASP A 1 108 ? -6.326 -6.787 -5.247 1.00 95.38 108 ASP A N 1
ATOM 850 C CA . ASP A 1 108 ? -6.421 -6.189 -6.568 1.00 95.38 108 ASP A CA 1
ATOM 851 C C . ASP A 1 108 ? -7.773 -5.471 -6.696 1.00 95.38 108 ASP A C 1
ATOM 853 O O . ASP A 1 108 ? -8.832 -6.018 -6.359 1.00 95.38 108 ASP A O 1
ATOM 857 N N . TYR A 1 109 ? -7.758 -4.210 -7.126 1.00 93.88 109 TYR A N 1
ATOM 858 C CA . TYR A 1 109 ? -8.982 -3.421 -7.196 1.00 93.88 109 TYR A CA 1
ATOM 859 C C . TYR A 1 109 ? -9.898 -3.872 -8.343 1.00 93.88 109 TYR A C 1
ATOM 861 O O . TYR A 1 109 ? -11.110 -3.676 -8.255 1.00 93.88 109 TYR A O 1
ATOM 869 N N . GLU A 1 110 ? -9.386 -4.518 -9.379 1.00 93.50 110 GLU A N 1
ATOM 870 C CA . GLU A 1 110 ? -10.124 -4.835 -10.592 1.00 93.50 110 GLU A CA 1
ATOM 871 C C . GLU A 1 110 ? -10.752 -6.223 -10.454 1.00 93.50 110 GLU A C 1
ATOM 873 O O . GLU A 1 110 ? -11.945 -6.383 -10.723 1.00 93.50 110 GLU A O 1
ATOM 878 N N . THR A 1 111 ? -9.996 -7.204 -9.953 1.00 94.94 111 THR A N 1
ATOM 879 C CA . THR A 1 111 ? -10.491 -8.575 -9.738 1.00 94.94 111 THR A CA 1
ATOM 880 C C . THR A 1 111 ? -11.159 -8.777 -8.380 1.00 94.94 111 THR A C 1
ATOM 882 O O . THR A 1 111 ? -11.960 -9.698 -8.232 1.00 94.94 111 THR A O 1
ATOM 885 N N . LYS A 1 112 ? -10.875 -7.908 -7.396 1.00 91.88 112 LYS A N 1
ATOM 886 C CA . LYS A 1 112 ? -11.289 -8.045 -5.983 1.00 91.88 112 LYS A CA 1
ATOM 887 C C . LYS A 1 112 ? -10.679 -9.254 -5.267 1.00 91.88 112 LYS A C 1
ATOM 889 O O . LYS A 1 112 ? -11.124 -9.603 -4.173 1.00 91.88 112 LYS A O 1
ATOM 894 N N . GLU A 1 113 ? -9.670 -9.882 -5.859 1.00 96.06 113 GLU A N 1
ATOM 895 C CA . GLU A 1 113 ? -8.971 -11.020 -5.268 1.00 96.06 113 GLU A CA 1
ATOM 896 C C . GLU A 1 113 ? -7.813 -10.561 -4.376 1.00 96.06 113 GLU A C 1
ATOM 898 O O . GLU A 1 113 ? -7.194 -9.519 -4.605 1.00 96.06 113 GLU A O 1
ATOM 903 N N . GLU A 1 114 ? -7.527 -11.344 -3.334 1.00 95.81 114 GLU A N 1
ATOM 904 C CA . GLU A 1 114 ? -6.385 -11.102 -2.452 1.00 95.81 114 GLU A CA 1
ATOM 905 C C . GLU A 1 114 ? -5.077 -11.460 -3.175 1.00 95.81 114 GLU A C 1
ATOM 907 O O . GLU A 1 114 ? -4.926 -12.548 -3.732 1.00 95.81 114 GLU A O 1
ATOM 912 N N . ILE A 1 115 ? -4.109 -10.548 -3.142 1.00 95.06 115 ILE A N 1
ATOM 913 C CA . ILE A 1 115 ? -2.780 -10.722 -3.724 1.00 95.06 115 ILE A CA 1
ATOM 914 C C . ILE A 1 115 ? -1.899 -11.439 -2.702 1.00 95.06 115 ILE A C 1
ATOM 916 O O . ILE A 1 115 ? -1.274 -10.823 -1.840 1.00 95.06 115 ILE A O 1
ATOM 920 N N . THR A 1 116 ? -1.828 -12.764 -2.806 1.00 92.94 116 THR A N 1
ATOM 921 C CA . THR A 1 116 ? -1.049 -13.607 -1.880 1.00 92.94 116 THR A CA 1
ATOM 922 C C . THR A 1 116 ? 0.317 -14.015 -2.425 1.00 92.94 116 THR A C 1
ATOM 924 O O . THR A 1 116 ? 1.101 -14.655 -1.728 1.00 92.94 116 THR A O 1
ATOM 927 N N . ASN A 1 117 ? 0.605 -13.698 -3.688 1.00 89.19 117 ASN A N 1
ATOM 928 C CA . ASN A 1 117 ? 1.848 -14.086 -4.353 1.00 89.19 117 ASN A CA 1
ATOM 929 C C . ASN A 1 117 ? 3.038 -13.175 -3.988 1.00 89.19 117 ASN A C 1
ATOM 931 O O . ASN A 1 117 ? 4.165 -13.513 -4.331 1.00 89.19 117 ASN A O 1
ATOM 935 N N . GLY A 1 118 ? 2.800 -12.058 -3.288 1.00 88.12 118 GLY A N 1
ATOM 936 C CA . GLY A 1 118 ? 3.832 -11.096 -2.887 1.00 88.12 118 GLY A CA 1
ATOM 937 C C . GLY A 1 118 ? 4.307 -10.171 -4.010 1.00 88.12 118 GLY A C 1
ATOM 938 O O . GLY A 1 118 ? 5.308 -9.479 -3.831 1.00 88.12 118 GLY A O 1
ATOM 939 N N . PHE A 1 119 ? 3.597 -10.139 -5.143 1.00 91.31 119 PHE A N 1
ATOM 940 C CA . PHE A 1 119 ? 3.980 -9.369 -6.322 1.00 91.31 119 PHE A CA 1
ATOM 941 C C . PHE A 1 119 ? 2.970 -8.271 -6.656 1.00 91.31 119 PHE A C 1
ATOM 943 O O . PHE A 1 119 ? 1.762 -8.497 -6.649 1.00 91.31 119 PHE A O 1
ATOM 950 N N . LEU A 1 120 ? 3.484 -7.100 -7.027 1.00 91.69 120 LEU A N 1
ATOM 951 C CA . LEU A 1 120 ? 2.720 -6.000 -7.611 1.00 91.69 120 LEU A CA 1
ATOM 952 C C . LEU A 1 120 ? 3.294 -5.623 -8.974 1.00 91.69 120 LEU A C 1
ATOM 954 O O . LEU A 1 120 ? 4.485 -5.809 -9.244 1.00 91.69 120 LEU A O 1
ATOM 958 N N . LYS A 1 121 ? 2.440 -5.057 -9.824 1.00 91.38 121 LYS A N 1
ATOM 959 C CA . LYS A 1 121 ? 2.821 -4.506 -11.124 1.00 91.38 121 LYS A CA 1
ATOM 960 C C . LYS A 1 121 ? 2.648 -2.988 -11.142 1.00 91.38 121 LYS A C 1
ATOM 962 O O . LYS A 1 121 ? 1.729 -2.458 -10.528 1.00 91.38 121 LYS A O 1
ATOM 967 N N . ALA A 1 122 ? 3.510 -2.288 -11.871 1.00 89.38 122 ALA A N 1
ATOM 968 C CA . ALA A 1 122 ? 3.332 -0.875 -12.178 1.00 89.38 122 ALA A CA 1
ATOM 969 C C . ALA A 1 122 ? 1.950 -0.624 -12.810 1.00 89.38 122 ALA A C 1
ATOM 971 O O . ALA A 1 122 ? 1.465 -1.430 -13.606 1.00 89.38 122 ALA A O 1
ATOM 972 N N . ASP A 1 123 ? 1.326 0.481 -12.411 1.00 91.31 123 ASP A N 1
ATOM 973 C CA . ASP A 1 123 ? -0.036 0.907 -12.748 1.00 91.31 123 ASP A CA 1
ATOM 974 C C . ASP A 1 123 ? -1.162 -0.016 -12.256 1.00 91.31 123 ASP A C 1
ATOM 976 O O . ASP A 1 123 ? -2.339 0.280 -12.471 1.00 91.31 123 ASP A O 1
ATOM 980 N N . GLN A 1 124 ? -0.839 -1.094 -11.533 1.00 93.94 124 GLN A N 1
ATOM 981 C CA . GLN A 1 124 ? -1.844 -1.899 -10.849 1.00 93.94 124 GLN A CA 1
ATOM 982 C C . GLN A 1 124 ? -2.541 -1.058 -9.780 1.00 93.94 124 GLN A C 1
ATOM 984 O O . GLN A 1 124 ? -1.905 -0.280 -9.059 1.00 93.94 124 GLN A O 1
ATOM 989 N N . ARG A 1 125 ? -3.858 -1.228 -9.664 1.00 94.94 125 ARG A N 1
ATOM 990 C CA . ARG A 1 125 ? -4.661 -0.584 -8.630 1.00 94.94 125 ARG A CA 1
ATOM 991 C C . ARG A 1 125 ? -4.987 -1.593 -7.545 1.00 94.94 125 ARG A C 1
ATOM 993 O O . ARG A 1 125 ? -5.403 -2.712 -7.825 1.00 94.94 125 ARG A O 1
ATOM 1000 N N . ILE A 1 126 ? -4.782 -1.195 -6.299 1.00 95.06 126 ILE A N 1
ATOM 1001 C CA . ILE A 1 126 ? -4.937 -2.059 -5.132 1.00 95.06 126 ILE A CA 1
ATOM 1002 C C . ILE A 1 126 ? -5.672 -1.338 -4.009 1.00 95.06 126 ILE A C 1
ATOM 1004 O O . ILE A 1 126 ? -5.810 -0.115 -4.016 1.00 95.06 126 ILE A O 1
ATOM 1008 N N . TYR A 1 127 ? -6.110 -2.086 -3.007 1.00 93.44 127 TYR A N 1
ATOM 1009 C CA . TYR A 1 127 ? -6.432 -1.533 -1.694 1.00 93.44 127 TYR A CA 1
ATOM 1010 C C . TYR A 1 127 ? -5.897 -2.448 -0.594 1.00 93.44 127 TYR A C 1
ATOM 1012 O O . TYR A 1 127 ? -5.734 -3.655 -0.783 1.00 93.44 127 TYR A O 1
ATOM 1020 N N . ILE A 1 128 ? -5.597 -1.852 0.554 1.00 94.19 128 ILE A N 1
ATOM 1021 C CA . ILE A 1 128 ? -4.981 -2.508 1.705 1.00 94.19 128 ILE A CA 1
ATOM 1022 C C . ILE A 1 128 ? -5.994 -2.522 2.846 1.00 94.19 128 ILE A C 1
ATOM 1024 O O . ILE A 1 128 ? -6.628 -1.503 3.132 1.00 94.19 128 ILE A O 1
ATOM 1028 N N . ILE A 1 129 ? -6.119 -3.671 3.506 1.00 93.38 129 ILE A N 1
ATOM 1029 C CA . ILE A 1 129 ? -6.899 -3.840 4.732 1.00 93.38 129 ILE A CA 1
ATOM 1030 C C . ILE A 1 129 ? -5.986 -4.408 5.813 1.00 93.38 129 ILE A C 1
ATOM 1032 O O . ILE A 1 129 ? -5.271 -5.381 5.578 1.00 93.38 129 ILE A O 1
ATOM 1036 N N . THR A 1 130 ? -6.021 -3.823 7.004 1.00 93.00 130 THR A N 1
ATOM 1037 C CA . THR A 1 130 ? -5.250 -4.304 8.156 1.00 93.00 130 THR A CA 1
ATOM 1038 C C . THR A 1 130 ? -5.980 -4.020 9.467 1.00 93.00 130 THR A C 1
ATOM 1040 O O . THR A 1 130 ? -6.788 -3.095 9.546 1.00 93.00 130 THR A O 1
ATOM 1043 N N . LYS A 1 131 ? -5.717 -4.811 10.509 1.00 90.75 131 LYS A N 1
ATOM 1044 C CA . LYS A 1 131 ? -6.122 -4.474 11.886 1.00 90.75 131 LYS A CA 1
ATOM 1045 C C . LYS A 1 131 ? -5.047 -3.693 12.629 1.00 90.75 131 LYS A C 1
ATOM 1047 O O . LYS A 1 131 ? -5.346 -3.056 13.637 1.00 90.75 131 LYS A O 1
ATOM 1052 N N . GLU A 1 132 ? -3.828 -3.729 12.115 1.00 89.88 132 GLU A N 1
ATOM 1053 C CA . GLU A 1 132 ? -2.705 -2.983 12.649 1.00 89.88 132 GLU A CA 1
ATOM 1054 C C . GLU A 1 132 ? -2.844 -1.504 12.326 1.00 89.88 132 GLU A C 1
ATOM 1056 O O . GLU A 1 132 ? -3.409 -1.104 11.308 1.00 89.88 132 GLU A O 1
ATOM 1061 N N . ASP A 1 133 ? -2.305 -0.677 13.208 1.00 86.62 133 ASP A N 1
ATOM 1062 C CA . ASP A 1 133 ? -2.313 0.760 13.017 1.00 86.62 133 ASP A CA 1
ATOM 1063 C C . ASP A 1 133 ? -1.439 1.155 11.806 1.00 86.62 133 ASP A C 1
ATOM 1065 O O . ASP A 1 133 ? -0.229 0.887 11.828 1.00 86.62 133 ASP A O 1
ATOM 1069 N N . PRO A 1 134 ? -1.993 1.819 10.768 1.00 86.06 134 PRO A N 1
ATOM 1070 C CA . PRO A 1 134 ? -1.242 2.216 9.584 1.00 86.06 134 PRO A CA 1
ATOM 1071 C C . PRO A 1 134 ? -0.013 3.067 9.911 1.00 86.06 134 PRO A C 1
ATOM 1073 O O . PRO A 1 134 ? 0.994 2.978 9.212 1.00 86.06 134 PRO A O 1
ATOM 1076 N N . PHE A 1 135 ? -0.021 3.830 11.009 1.00 83.12 135 PHE A N 1
ATOM 1077 C CA . PHE A 1 135 ? 1.152 4.601 11.427 1.00 83.12 135 PHE A CA 1
ATOM 1078 C C . PHE A 1 135 ? 2.386 3.723 11.706 1.00 83.12 135 PHE A C 1
ATOM 1080 O O . PHE A 1 135 ? 3.519 4.155 11.486 1.00 83.12 135 PHE A O 1
ATOM 1087 N N . ASN A 1 136 ? 2.177 2.478 12.142 1.00 84.00 136 ASN A N 1
ATOM 1088 C CA . ASN A 1 136 ? 3.237 1.505 12.422 1.00 84.00 136 ASN A CA 1
ATOM 1089 C C . ASN A 1 136 ? 3.463 0.512 11.273 1.00 84.00 136 ASN A C 1
ATOM 1091 O O . ASN A 1 136 ? 4.404 -0.287 11.321 1.00 84.00 136 ASN A O 1
ATOM 1095 N N . LEU A 1 137 ? 2.604 0.543 10.254 1.00 86.38 137 LEU A N 1
ATOM 1096 C CA . LEU A 1 137 ? 2.692 -0.322 9.091 1.00 86.38 137 LEU A CA 1
ATOM 1097 C C . LEU A 1 137 ? 3.883 0.102 8.230 1.00 86.38 137 LEU A C 1
ATOM 1099 O O . LEU A 1 137 ? 3.872 1.197 7.671 1.00 86.38 137 LEU A O 1
ATOM 1103 N N . ARG A 1 138 ? 4.889 -0.768 8.122 1.00 87.50 138 ARG A N 1
ATOM 1104 C CA . ARG A 1 138 ? 6.071 -0.594 7.269 1.00 87.50 138 ARG A CA 1
ATOM 1105 C C . ARG A 1 138 ? 5.936 -1.471 6.035 1.00 87.50 138 ARG A C 1
ATOM 1107 O O . ARG A 1 138 ? 5.655 -2.665 6.164 1.00 87.50 138 ARG A O 1
ATOM 1114 N N . LEU A 1 139 ? 6.141 -0.883 4.862 1.00 87.75 139 LEU A N 1
ATOM 1115 C CA . LEU A 1 139 ? 6.087 -1.572 3.578 1.00 87.75 139 LEU A CA 1
ATOM 1116 C C . LEU A 1 139 ? 7.489 -1.663 2.980 1.00 87.75 139 LEU A C 1
ATOM 1118 O O . LEU A 1 139 ? 8.042 -0.664 2.526 1.00 87.75 139 LEU A O 1
ATOM 1122 N N . SER A 1 140 ? 8.049 -2.867 2.947 1.00 87.69 140 SER A N 1
ATOM 1123 C CA . SER A 1 140 ? 9.272 -3.147 2.205 1.00 87.69 140 SER A CA 1
ATOM 1124 C C . SER A 1 140 ? 8.946 -3.380 0.735 1.00 87.69 140 SER A C 1
ATOM 1126 O O . SER A 1 140 ? 8.100 -4.224 0.421 1.00 87.69 140 SER A O 1
ATOM 1128 N N . ILE A 1 141 ? 9.627 -2.659 -0.157 1.00 85.50 141 ILE A N 1
ATOM 1129 C CA . ILE A 1 141 ? 9.470 -2.796 -1.611 1.00 85.50 141 ILE A CA 1
ATOM 1130 C C . ILE A 1 141 ? 10.833 -3.041 -2.245 1.00 85.50 141 ILE A C 1
ATOM 1132 O O . ILE A 1 141 ? 11.795 -2.321 -1.974 1.00 85.50 141 ILE A O 1
ATOM 1136 N N . SER A 1 142 ? 10.881 -4.028 -3.137 1.00 84.25 142 SER A N 1
ATOM 1137 C CA . SER A 1 142 ? 12.072 -4.344 -3.923 1.00 84.25 142 SER A CA 1
ATOM 1138 C C . SER A 1 142 ? 11.685 -4.582 -5.380 1.00 84.25 142 SER A C 1
ATOM 1140 O O . SER A 1 142 ? 10.751 -5.350 -5.640 1.00 84.25 142 SER A O 1
ATOM 1142 N N . PRO A 1 143 ? 12.375 -3.968 -6.355 1.00 82.00 143 PRO A N 1
ATOM 1143 C CA . PRO A 1 143 ? 12.126 -4.268 -7.754 1.00 82.00 143 PRO A CA 1
ATOM 1144 C C . PRO A 1 143 ? 12.538 -5.698 -8.082 1.00 82.00 143 PRO A C 1
ATOM 1146 O O . PRO A 1 143 ? 13.463 -6.261 -7.493 1.00 82.00 143 PRO A O 1
ATOM 1149 N N . ILE A 1 144 ? 11.899 -6.255 -9.102 1.00 82.19 144 ILE A N 1
ATOM 1150 C CA . ILE A 1 144 ? 12.310 -7.520 -9.696 1.00 82.19 144 ILE A CA 1
ATOM 1151 C C . ILE A 1 144 ? 12.296 -7.422 -11.214 1.00 82.19 144 ILE A C 1
ATOM 1153 O O . ILE A 1 144 ? 11.487 -6.714 -11.816 1.00 82.19 144 ILE A O 1
ATOM 1157 N N . ILE A 1 145 ? 13.201 -8.171 -11.834 1.00 78.19 145 ILE A N 1
ATOM 1158 C CA . ILE A 1 145 ? 13.233 -8.349 -13.280 1.00 78.19 145 ILE A CA 1
ATOM 1159 C C . ILE A 1 145 ? 12.548 -9.675 -13.574 1.00 78.19 145 ILE A C 1
ATOM 1161 O O . ILE A 1 145 ? 13.025 -10.734 -13.168 1.00 78.19 145 ILE A O 1
ATOM 1165 N N . ILE A 1 146 ? 11.429 -9.606 -14.285 1.00 75.50 146 ILE A N 1
ATOM 1166 C CA . ILE A 1 146 ? 10.758 -10.781 -14.832 1.00 75.50 146 ILE A CA 1
ATOM 1167 C C . ILE A 1 146 ? 11.037 -10.786 -16.330 1.00 75.50 146 ILE A C 1
ATOM 1169 O O . ILE A 1 146 ? 10.762 -9.803 -17.016 1.00 75.50 146 ILE A O 1
ATOM 1173 N N . ALA A 1 147 ? 11.612 -11.878 -16.830 1.00 69.88 147 ALA A N 1
ATOM 1174 C CA . ALA A 1 147 ? 11.715 -12.098 -18.264 1.00 69.88 147 ALA A CA 1
ATOM 1175 C C . ALA A 1 147 ? 10.315 -12.436 -18.797 1.00 69.88 147 ALA A C 1
ATOM 1177 O O . ALA A 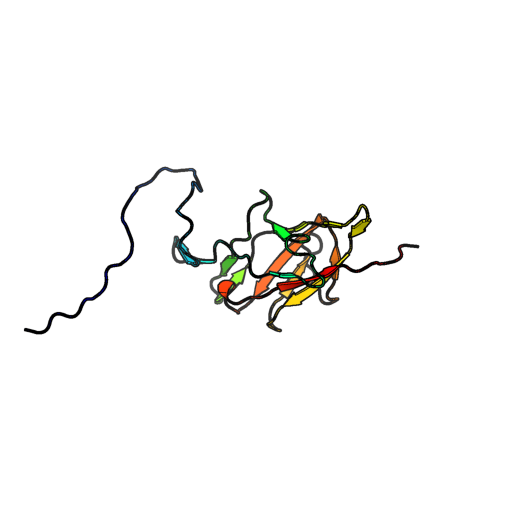1 147 ? 9.777 -13.502 -18.500 1.00 69.88 147 ALA A O 1
ATOM 1178 N N . GLU A 1 148 ? 9.710 -11.510 -19.535 1.00 67.00 148 GLU A N 1
ATOM 1179 C CA . GLU A 1 148 ? 8.493 -11.779 -20.301 1.00 67.00 148 GLU A CA 1
ATOM 1180 C C . GLU A 1 148 ? 8.907 -12.473 -21.609 1.00 67.00 148 GLU A C 1
ATOM 1182 O O . GLU A 1 148 ? 9.729 -11.935 -22.353 1.00 67.00 148 GLU A O 1
ATOM 1187 N N . ASN A 1 149 ? 8.402 -13.691 -21.838 1.00 50.97 149 ASN A N 1
ATOM 1188 C CA . ASN A 1 149 ? 8.597 -14.446 -23.085 1.00 50.97 149 ASN A CA 1
ATOM 1189 C C . ASN A 1 149 ? 7.638 -13.976 -24.179 1.00 50.97 149 ASN A C 1
ATOM 1191 O O . ASN A 1 149 ? 6.459 -13.718 -23.843 1.00 50.97 149 ASN A O 1
#

Sequence (149 aa):
MKISTKVLSGILLASVSIGSFTNIAYAASYLNENGKAYVVDWDNYDYSDGLEGSFVLQDEYGNKPVFSQNNQGEWISPVLTVKGSTISGFEFKYLNFKFNFNDVKVFDYETKEEITNGFLKADQRIYIITKEDPFNLRLSISPIIIAEN

Radius of gyration: 18.72 Å; Cα contacts (8 Å, |Δi|>4): 266; chains: 1; bounding box: 38×43×69 Å

Mean predicted aligned error: 11.28 Å

Solvent-accessible surface area (backbone atoms only — not comparable to full-atom values): 9217 Å² total; per-residue (Å²): 143,83,86,81,82,82,81,86,79,79,87,82,90,82,83,87,71,93,90,60,98,67,81,77,73,99,81,52,66,59,46,77,56,99,92,31,48,28,37,42,75,58,79,46,70,45,56,47,95,85,44,69,86,41,62,48,63,19,30,93,86,69,40,65,38,49,31,36,44,48,99,86,59,35,32,33,43,49,61,25,36,32,42,48,34,71,59,98,86,45,76,38,52,35,29,40,54,47,58,84,56,89,72,60,44,42,27,35,62,85,80,68,44,74,58,81,86,42,66,48,44,44,73,40,45,28,34,43,39,25,71,63,60,63,92,75,50,36,38,37,44,40,80,46,90,76,88,81,131